Protein AF-A0A4P6FRH7-F1 (afdb_monomer_lite)

Secondary structure (DSSP, 8-state):
-HHHHHHHHHHHHHHHHHHHGGG------GGGG--SSPEEE--TT-TTSEEEEEEEEE-GGGEEEEEEEEEETTEEEEEEEEEETTT--EEEEEEESSTTGGGS--TTPPEE---TTSHHHHHHHHHHS--SS------

Structure (mmCIF, N/CA/C/O backbone):
data_AF-A0A4P6FRH7-F1
#
_entry.id   AF-A0A4P6FRH7-F1
#
loop_
_atom_site.group_PDB
_atom_site.id
_atom_site.type_symbol
_atom_site.label_atom_id
_atom_site.label_alt_id
_atom_site.label_comp_id
_atom_site.label_asym_id
_atom_site.label_entity_id
_atom_site.label_seq_id
_atom_site.pdbx_PDB_ins_code
_atom_site.Cartn_x
_atom_site.Cartn_y
_atom_site.Cartn_z
_atom_site.occupancy
_atom_site.B_iso_or_equiv
_atom_site.auth_seq_id
_atom_site.auth_comp_id
_atom_site.auth_asym_id
_atom_site.auth_atom_id
_atom_site.pdbx_PDB_model_num
ATOM 1 N N . MET A 1 1 ? -5.662 6.870 64.804 1.00 53.16 1 MET A N 1
ATOM 2 C CA . MET A 1 1 ? -4.612 6.821 63.754 1.00 53.16 1 MET A CA 1
ATOM 3 C C . MET A 1 1 ? -4.770 5.676 62.744 1.00 53.16 1 MET A C 1
ATOM 5 O O . MET A 1 1 ? -4.604 5.935 61.562 1.00 53.16 1 MET A O 1
ATOM 9 N N . ARG A 1 2 ? -5.166 4.453 63.135 1.00 54.16 2 ARG A N 1
ATOM 10 C CA . ARG A 1 2 ? -5.249 3.285 62.220 1.00 54.16 2 ARG A CA 1
ATOM 11 C C . ARG A 1 2 ? -6.217 3.411 61.023 1.00 54.16 2 ARG A C 1
ATOM 13 O O . ARG A 1 2 ? -5.933 2.876 59.962 1.00 54.16 2 ARG A O 1
ATOM 20 N N . ARG A 1 3 ? -7.320 4.163 61.147 1.00 51.41 3 ARG A N 1
ATOM 21 C CA . ARG A 1 3 ? -8.325 4.316 60.067 1.00 51.41 3 ARG A CA 1
ATOM 22 C C . ARG A 1 3 ? -7.881 5.211 58.899 1.00 51.41 3 ARG A C 1
ATOM 24 O O . ARG A 1 3 ? -8.374 5.038 57.794 1.00 51.41 3 ARG A O 1
ATOM 31 N N . ARG A 1 4 ? -6.942 6.141 59.122 1.00 52.84 4 ARG A N 1
ATOM 32 C CA . ARG A 1 4 ? -6.441 7.047 58.066 1.00 52.84 4 ARG A CA 1
ATOM 33 C C . ARG A 1 4 ? -5.420 6.366 57.150 1.00 52.84 4 ARG A C 1
ATOM 35 O O . ARG A 1 4 ? -5.374 6.667 55.967 1.00 52.84 4 ARG A O 1
ATOM 42 N N . VAL A 1 5 ? -4.663 5.406 57.681 1.00 55.34 5 VAL A N 1
ATOM 43 C CA . VAL A 1 5 ? -3.657 4.642 56.924 1.00 55.34 5 VAL A CA 1
ATOM 44 C C . VAL A 1 5 ? -4.321 3.670 55.940 1.00 55.34 5 VAL A C 1
ATOM 46 O O . VAL A 1 5 ? -3.883 3.559 54.800 1.00 55.34 5 VAL A O 1
ATOM 49 N N . ALA A 1 6 ? -5.432 3.039 56.336 1.00 56.22 6 ALA A N 1
ATOM 50 C CA . ALA A 1 6 ? -6.179 2.124 55.470 1.00 56.22 6 ALA A CA 1
ATOM 51 C C . ALA A 1 6 ? -6.796 2.824 54.242 1.00 56.22 6 ALA A C 1
ATOM 53 O O . ALA A 1 6 ? -6.732 2.292 53.142 1.00 56.22 6 ALA A O 1
ATOM 54 N N . ALA A 1 7 ? -7.332 4.040 54.402 1.00 57.44 7 ALA A N 1
ATOM 55 C CA . ALA A 1 7 ? -7.930 4.790 53.293 1.00 57.44 7 ALA A CA 1
ATOM 56 C C . ALA A 1 7 ? -6.895 5.228 52.237 1.00 57.44 7 ALA A C 1
ATOM 58 O O . ALA A 1 7 ? -7.186 5.216 51.044 1.00 57.44 7 ALA A O 1
ATOM 59 N N . ILE A 1 8 ? -5.676 5.568 52.670 1.00 58.00 8 ILE A N 1
ATOM 60 C CA . ILE A 1 8 ? -4.573 5.960 51.778 1.00 58.00 8 ILE A CA 1
ATOM 61 C C . ILE A 1 8 ? -4.050 4.744 50.995 1.00 58.00 8 ILE A C 1
ATOM 63 O O . ILE A 1 8 ? -3.809 4.847 49.794 1.00 58.00 8 ILE A O 1
ATOM 67 N N . LEU A 1 9 ? -3.945 3.579 51.645 1.00 55.41 9 LEU A N 1
ATOM 68 C CA . LEU A 1 9 ? -3.569 2.320 50.991 1.00 55.41 9 LEU A CA 1
ATOM 69 C C . LEU A 1 9 ? -4.592 1.885 49.932 1.00 55.41 9 LEU A C 1
ATOM 71 O O . LEU A 1 9 ? -4.200 1.509 48.829 1.00 55.41 9 LEU A O 1
ATOM 75 N N . SER A 1 10 ? -5.892 2.003 50.219 1.00 59.16 10 SER A N 1
ATOM 76 C CA . SER A 1 10 ? -6.944 1.674 49.248 1.00 59.16 10 SER A CA 1
ATOM 77 C C . SER A 1 10 ? -6.946 2.615 48.040 1.00 59.16 10 SER A C 1
ATOM 79 O O . SER A 1 10 ? -7.132 2.163 46.913 1.00 59.16 10 SER A O 1
ATOM 81 N N . LEU A 1 11 ? -6.690 3.913 48.245 1.00 55.56 11 LEU A N 1
ATOM 82 C CA . LEU A 1 11 ? -6.621 4.890 47.154 1.00 55.56 11 LEU A CA 1
ATOM 83 C C . LEU A 1 11 ? -5.416 4.628 46.231 1.00 55.56 11 LEU A C 1
ATOM 85 O O . LEU A 1 11 ? -5.554 4.680 45.012 1.00 55.56 11 LEU A O 1
ATOM 89 N N . LEU A 1 12 ? -4.256 4.274 46.797 1.00 55.19 12 LEU A N 1
ATOM 90 C CA . LEU A 1 12 ? -3.058 3.909 46.030 1.00 55.19 12 LEU A CA 1
ATOM 91 C C . LEU A 1 12 ? -3.259 2.630 45.204 1.00 55.19 12 LEU A C 1
ATOM 93 O O . LEU A 1 12 ? -2.824 2.570 44.054 1.00 55.19 12 LEU A O 1
ATOM 97 N N . MET A 1 13 ? -3.969 1.635 45.743 1.00 54.66 13 MET A N 1
ATOM 98 C CA . MET A 1 13 ? -4.261 0.394 45.020 1.00 54.66 13 MET A CA 1
ATOM 99 C C . MET A 1 13 ? -5.218 0.621 43.839 1.00 54.66 13 MET A C 1
ATOM 101 O O . MET A 1 13 ? -5.018 0.056 42.766 1.00 54.66 13 MET A O 1
ATOM 105 N N . VAL A 1 14 ? -6.211 1.506 43.996 1.00 56.31 14 VAL A N 1
ATOM 106 C CA . VAL A 1 14 ? -7.122 1.898 42.907 1.00 56.31 14 VAL A CA 1
ATOM 107 C C . VAL A 1 14 ? -6.390 2.710 41.834 1.00 56.31 14 VAL A C 1
ATOM 109 O O . VAL A 1 14 ? -6.601 2.470 40.650 1.00 56.31 14 VAL A O 1
ATOM 112 N N . VAL A 1 15 ? -5.470 3.608 42.202 1.00 55.50 15 VAL A N 1
ATOM 113 C CA . VAL A 1 15 ? -4.675 4.376 41.223 1.00 55.50 15 VAL A CA 1
ATOM 114 C C . VAL A 1 15 ? -3.715 3.478 40.434 1.00 55.50 15 VAL A C 1
ATOM 116 O O . VAL A 1 15 ? -3.558 3.682 39.229 1.00 55.50 15 VAL A O 1
ATOM 119 N N . MET A 1 16 ? -3.138 2.440 41.052 1.00 54.28 16 MET A N 1
ATOM 120 C CA . MET A 1 16 ? -2.329 1.445 40.333 1.00 54.28 16 MET A CA 1
ATOM 121 C C . MET A 1 16 ? -3.174 0.526 39.440 1.00 54.28 16 MET A C 1
ATOM 123 O O . MET A 1 16 ? -2.752 0.206 38.331 1.00 54.28 16 MET A O 1
ATOM 127 N N . LEU A 1 17 ? -4.389 0.163 39.862 1.00 52.25 17 LEU A N 1
ATOM 128 C CA . LEU A 1 17 ? -5.322 -0.603 39.030 1.00 52.25 17 LEU A CA 1
ATOM 129 C C . LEU A 1 17 ? -5.849 0.217 37.842 1.00 52.25 17 LEU A C 1
ATOM 131 O O . LEU A 1 17 ? -5.955 -0.314 36.747 1.00 52.25 17 LEU A O 1
ATOM 135 N N . VAL A 1 18 ? -6.112 1.515 37.991 1.00 52.44 18 VAL A N 1
ATOM 136 C CA . VAL A 1 18 ? -6.575 2.348 36.864 1.00 52.44 18 VAL A CA 1
ATOM 137 C C . VAL A 1 18 ? -5.412 2.762 35.945 1.00 52.44 18 VAL A C 1
ATOM 139 O O . VAL A 1 18 ? -5.595 2.846 34.733 1.00 52.44 18 VAL A O 1
ATOM 142 N N . SER A 1 19 ? -4.193 2.927 36.474 1.00 49.06 19 SER A N 1
ATOM 143 C CA . SER A 1 19 ? -3.002 3.253 35.664 1.00 49.06 19 SE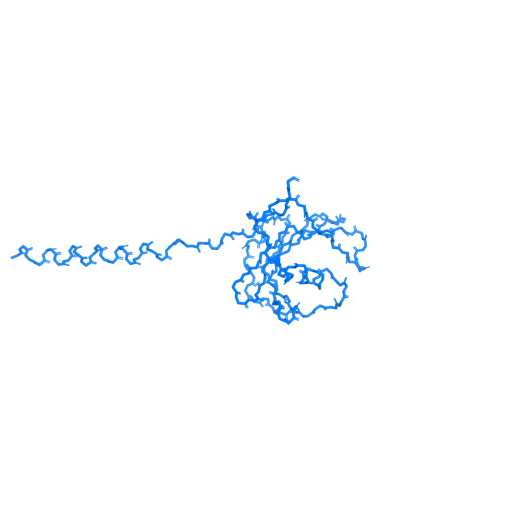R A CA 1
ATOM 144 C C . SER A 1 19 ? -2.396 2.047 34.935 1.00 49.06 19 SER A C 1
ATOM 146 O O . SER A 1 19 ? -1.786 2.216 33.881 1.00 49.06 19 SER A O 1
ATOM 148 N N . GLY A 1 20 ? -2.570 0.827 35.457 1.00 46.38 20 GLY A N 1
ATOM 149 C CA . GLY A 1 20 ? -2.036 -0.397 34.849 1.00 46.38 20 GLY A CA 1
ATOM 150 C C . GLY A 1 20 ? -2.827 -0.907 33.638 1.00 46.38 20 GLY A C 1
ATOM 151 O O . GLY A 1 20 ? -2.258 -1.545 32.757 1.00 46.38 20 GLY A O 1
ATOM 152 N N . TYR A 1 21 ? -4.124 -0.597 33.545 1.00 48.41 21 TYR A N 1
ATOM 153 C CA . TYR A 1 21 ? -4.978 -1.098 32.457 1.00 48.41 21 TYR A CA 1
ATOM 154 C C . TYR A 1 21 ? -4.925 -0.263 31.171 1.00 48.41 21 TYR A C 1
ATOM 156 O O . TYR A 1 21 ? -5.407 -0.712 30.133 1.00 48.41 21 TYR A O 1
ATOM 164 N N . PHE A 1 22 ? -4.310 0.924 31.193 1.00 45.41 22 PHE A N 1
ATOM 165 C CA . PHE A 1 22 ? -4.209 1.778 30.003 1.00 45.41 22 PHE A CA 1
ATOM 166 C C . PHE A 1 22 ? -3.04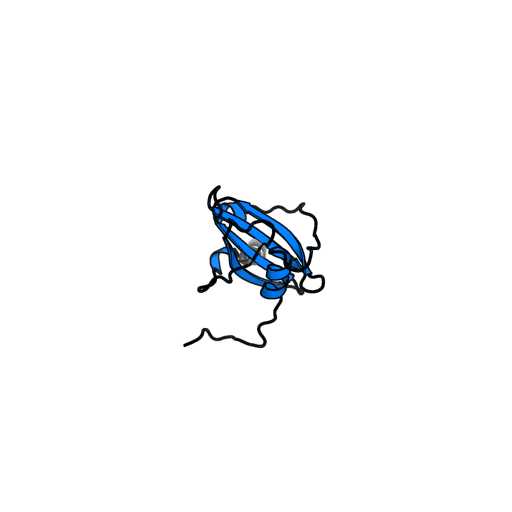0 1.403 29.067 1.00 45.41 22 PHE A C 1
ATOM 168 O O . PHE A 1 22 ? -2.868 2.017 28.017 1.00 45.41 22 PHE A O 1
ATOM 175 N N . TRP A 1 23 ? -2.240 0.387 29.418 1.00 50.53 23 TRP A N 1
ATOM 176 C CA . TRP A 1 23 ? -0.947 0.108 28.775 1.00 50.53 23 TRP A CA 1
ATOM 177 C C . TRP A 1 23 ? -0.870 -1.109 27.846 1.00 50.53 23 TRP A C 1
ATOM 179 O O . TRP A 1 23 ? 0.222 -1.441 27.391 1.00 50.53 23 TRP A O 1
ATOM 189 N N . LEU A 1 24 ? -1.968 -1.788 27.512 1.00 46.44 24 LEU A N 1
ATOM 190 C CA . LEU A 1 24 ? -1.862 -3.051 26.766 1.00 46.44 24 LEU A CA 1
ATOM 191 C C . LEU A 1 24 ? -2.903 -3.211 25.667 1.00 46.44 24 LEU A C 1
ATOM 193 O O . LEU A 1 24 ? -3.679 -4.147 25.710 1.00 46.44 24 LEU A O 1
ATOM 197 N N . HIS A 1 25 ? -2.858 -2.361 24.642 1.00 45.28 25 HIS A N 1
ATOM 198 C CA . HIS A 1 25 ? -3.074 -2.829 23.267 1.00 45.28 25 HIS A CA 1
ATOM 199 C C . HIS A 1 25 ? -2.212 -1.995 22.309 1.00 45.28 25 HIS A C 1
ATOM 201 O O . HIS A 1 25 ? -2.740 -1.135 21.599 1.00 45.28 25 HIS A O 1
ATOM 207 N N . PRO A 1 26 ? -0.882 -2.208 22.253 1.00 50.81 26 PRO A N 1
ATOM 208 C CA . PRO A 1 26 ? -0.153 -1.824 21.057 1.00 50.81 26 PRO A CA 1
ATOM 209 C C . PRO A 1 26 ? -0.830 -2.550 19.893 1.00 50.81 26 PRO A C 1
ATOM 211 O O . PRO A 1 26 ? -0.821 -3.780 19.831 1.00 50.81 26 PRO A O 1
ATOM 214 N N . SER A 1 27 ? -1.496 -1.797 19.016 1.00 58.16 27 SER A N 1
ATOM 215 C CA . SER A 1 27 ? -2.029 -2.325 17.762 1.00 58.16 27 SER A CA 1
ATOM 216 C C . SER A 1 27 ? -0.895 -3.104 17.107 1.00 58.16 27 SER A C 1
ATOM 218 O O . SER A 1 27 ? 0.098 -2.490 16.721 1.00 58.16 27 SER A O 1
ATOM 220 N N . SER A 1 28 ? -0.988 -4.437 17.047 1.00 60.59 28 SER A N 1
ATOM 221 C CA . SER A 1 28 ? 0.126 -5.255 16.559 1.00 60.59 28 SER A CA 1
ATOM 222 C C . SER A 1 28 ? 0.580 -4.719 15.201 1.00 60.59 28 SER A C 1
ATOM 224 O O . SER A 1 28 ? -0.282 -4.335 14.398 1.00 60.59 28 SER A O 1
ATOM 226 N N . PRO A 1 29 ? 1.888 -4.620 14.932 1.00 67.75 29 PRO A N 1
ATOM 227 C CA . PRO A 1 29 ? 2.351 -4.059 13.676 1.00 67.75 29 PRO A CA 1
ATOM 228 C C . PRO A 1 29 ? 1.853 -4.938 12.522 1.00 67.75 29 PRO A C 1
ATOM 230 O O . PRO A 1 29 ? 1.783 -6.162 12.641 1.00 67.75 29 PRO A O 1
ATOM 233 N N . ILE A 1 30 ? 1.487 -4.332 11.390 1.00 73.88 30 ILE A N 1
ATOM 234 C CA . ILE A 1 30 ? 0.998 -5.082 10.218 1.00 73.88 30 ILE A CA 1
ATOM 235 C C . ILE A 1 30 ? 2.029 -6.098 9.698 1.00 73.88 30 ILE A C 1
ATOM 237 O O . ILE A 1 30 ? 1.672 -7.081 9.054 1.00 73.88 30 ILE A O 1
ATOM 241 N N . THR A 1 31 ? 3.307 -5.896 10.021 1.00 63.25 31 THR A N 1
ATOM 242 C CA . THR A 1 31 ? 4.409 -6.816 9.721 1.00 63.25 31 THR A CA 1
ATOM 243 C C . THR A 1 31 ? 4.250 -8.176 10.402 1.00 63.25 31 THR A C 1
ATOM 245 O O . THR A 1 31 ? 4.749 -9.168 9.885 1.00 63.25 31 THR A O 1
ATOM 248 N N . SER A 1 32 ? 3.492 -8.267 11.499 1.00 64.56 32 SER A N 1
ATOM 249 C CA . SER A 1 32 ? 3.114 -9.546 12.113 1.00 64.56 32 SER A CA 1
ATOM 250 C C . SER A 1 32 ? 2.059 -10.321 11.308 1.00 64.56 32 SER A C 1
ATOM 252 O O . SER A 1 32 ? 1.788 -11.474 11.622 1.00 64.56 32 SER A O 1
ATOM 254 N N . ALA A 1 33 ? 1.463 -9.715 10.276 1.00 68.38 33 ALA A N 1
ATOM 255 C CA . ALA A 1 33 ? 0.386 -10.280 9.462 1.00 68.38 33 ALA A CA 1
ATOM 256 C C . ALA A 1 33 ? 0.798 -10.513 7.993 1.00 68.38 33 ALA A C 1
ATOM 258 O O . ALA A 1 33 ? -0.029 -10.374 7.089 1.00 68.38 33 ALA A O 1
ATOM 259 N N . LEU A 1 34 ? 2.070 -10.848 7.738 1.00 78.81 34 LEU A N 1
ATOM 260 C CA . LEU A 1 34 ? 2.532 -11.199 6.391 1.00 78.81 34 LEU A CA 1
ATOM 261 C C . LEU A 1 34 ? 1.697 -12.349 5.811 1.00 78.81 34 LEU A C 1
ATOM 263 O O . LEU A 1 34 ? 1.496 -13.391 6.436 1.00 78.81 34 LEU A O 1
ATOM 267 N N . ALA A 1 35 ? 1.198 -12.145 4.596 1.00 74.19 35 ALA A N 1
ATOM 268 C CA . ALA A 1 35 ? 0.389 -13.107 3.881 1.00 74.19 35 ALA A CA 1
ATOM 269 C C . ALA A 1 35 ? 1.260 -14.294 3.433 1.00 74.19 35 ALA A C 1
ATOM 271 O O . ALA A 1 35 ? 2.307 -14.083 2.817 1.00 74.19 35 ALA A O 1
ATOM 272 N N . PRO A 1 36 ? 0.807 -15.546 3.637 1.00 71.25 36 PRO A N 1
ATOM 273 C CA . PRO A 1 36 ? 1.540 -16.732 3.190 1.00 71.25 36 PRO A CA 1
ATOM 274 C C . PRO A 1 36 ? 1.661 -16.808 1.661 1.00 71.25 36 PRO A C 1
ATOM 276 O O . PRO A 1 36 ? 2.542 -17.482 1.137 1.00 71.25 36 PRO A O 1
ATOM 279 N N . ARG A 1 37 ? 0.777 -16.112 0.934 1.00 83.44 37 ARG A N 1
ATOM 280 C CA . ARG A 1 37 ? 0.852 -15.930 -0.518 1.00 83.44 37 ARG A CA 1
ATOM 281 C C . ARG A 1 37 ? 0.615 -14.457 -0.853 1.00 83.44 37 ARG A C 1
ATOM 283 O O . ARG A 1 37 ? -0.539 -14.023 -0.840 1.00 83.44 37 ARG A O 1
ATOM 290 N N . PRO A 1 38 ? 1.678 -13.685 -1.122 1.00 90.62 38 PRO A N 1
ATOM 291 C CA . PRO A 1 38 ? 1.539 -12.312 -1.579 1.00 90.62 38 PRO A CA 1
ATOM 292 C C . PRO A 1 38 ? 0.781 -12.226 -2.906 1.00 90.62 38 PRO A C 1
ATOM 294 O O . PRO A 1 38 ? 0.954 -13.076 -3.781 1.00 90.62 38 PRO A O 1
ATOM 297 N N . VAL A 1 39 ? -0.023 -11.178 -3.077 1.00 94.25 39 VAL A N 1
ATOM 298 C CA . VAL A 1 39 ? -0.745 -10.927 -4.334 1.00 94.25 39 VAL A CA 1
ATOM 299 C C . VAL A 1 39 ? 0.112 -10.043 -5.227 1.00 94.25 39 VAL A C 1
ATOM 301 O O . VAL A 1 39 ? 0.515 -8.960 -4.809 1.00 94.25 39 VAL A O 1
ATOM 304 N N . VAL A 1 40 ? 0.401 -10.490 -6.448 1.00 95.75 40 VAL A N 1
ATOM 305 C CA . VAL A 1 40 ? 1.155 -9.690 -7.423 1.00 95.75 40 VAL A CA 1
ATOM 306 C C . VAL A 1 40 ? 0.277 -8.547 -7.929 1.00 95.75 40 VAL A C 1
ATOM 308 O O . VAL A 1 40 ? -0.859 -8.767 -8.343 1.00 95.75 40 VAL A O 1
ATOM 311 N N . LEU A 1 41 ? 0.820 -7.334 -7.893 1.00 95.19 41 LEU A N 1
ATOM 312 C CA . LEU A 1 41 ? 0.204 -6.121 -8.420 1.00 95.19 41 LEU A CA 1
ATOM 313 C C . LEU A 1 41 ? 0.932 -5.726 -9.703 1.00 95.19 41 LEU A C 1
ATOM 315 O O . LEU A 1 41 ? 2.149 -5.897 -9.808 1.00 95.19 41 LEU A O 1
ATOM 319 N N . ARG A 1 42 ? 0.205 -5.172 -10.673 1.00 92.06 42 ARG A N 1
ATOM 320 C CA . ARG A 1 42 ? 0.790 -4.746 -11.951 1.00 92.06 42 ARG A CA 1
ATOM 321 C C . ARG A 1 42 ? 0.860 -3.228 -12.030 1.00 92.06 42 ARG A C 1
ATOM 323 O O . ARG A 1 42 ? -0.178 -2.588 -11.940 1.00 92.06 42 ARG A O 1
ATOM 330 N N . ASP A 1 43 ? 2.042 -2.659 -12.254 1.00 91.19 43 ASP A N 1
ATOM 331 C CA . ASP A 1 43 ? 2.175 -1.239 -12.600 1.00 91.19 43 ASP A CA 1
ATOM 332 C C . ASP A 1 43 ? 2.537 -1.091 -14.085 1.00 91.19 43 ASP A C 1
ATOM 334 O O . ASP A 1 43 ? 3.616 -1.532 -14.486 1.00 91.19 43 ASP A O 1
ATOM 338 N N . PRO A 1 44 ? 1.675 -0.501 -14.932 1.00 89.31 44 PRO A N 1
ATOM 339 C CA . PRO A 1 44 ? 2.025 -0.257 -16.329 1.00 89.31 44 PRO A CA 1
ATOM 340 C C . PRO A 1 44 ? 3.161 0.764 -16.498 1.00 89.31 44 PRO A C 1
ATOM 342 O O . PRO A 1 44 ? 3.856 0.719 -17.509 1.00 89.31 44 PRO A O 1
ATOM 345 N N . ASN A 1 45 ? 3.375 1.656 -15.525 1.00 90.19 45 ASN A N 1
ATOM 346 C CA . ASN A 1 45 ? 4.391 2.708 -15.602 1.00 90.19 45 ASN A CA 1
ATOM 347 C C . ASN A 1 45 ? 5.765 2.256 -15.087 1.00 90.19 45 ASN A C 1
ATOM 349 O O . ASN A 1 45 ? 6.757 2.951 -15.291 1.00 90.19 45 ASN A O 1
ATOM 353 N N . ASP A 1 46 ? 5.838 1.095 -14.433 1.00 90.62 46 ASP A N 1
ATOM 354 C CA . ASP A 1 46 ? 7.081 0.517 -13.913 1.00 90.62 46 ASP A CA 1
ATOM 355 C C . ASP A 1 46 ? 7.174 -0.984 -14.253 1.00 90.62 46 ASP A C 1
ATOM 357 O O . ASP A 1 46 ? 7.155 -1.842 -13.366 1.00 90.62 46 ASP A O 1
ATOM 361 N N . PRO A 1 47 ? 7.276 -1.334 -15.551 1.00 90.56 47 PRO A N 1
ATOM 362 C CA . PRO A 1 47 ? 7.244 -2.724 -16.011 1.00 90.56 47 PRO A CA 1
ATOM 363 C C . PRO A 1 47 ? 8.483 -3.535 -15.611 1.00 90.56 47 PRO A C 1
ATOM 365 O O . PRO A 1 47 ? 8.487 -4.757 -15.741 1.00 90.56 47 PRO A O 1
ATOM 368 N N . ARG A 1 48 ? 9.552 -2.870 -15.158 1.00 93.56 48 ARG A N 1
ATOM 369 C CA . ARG A 1 48 ? 10.798 -3.515 -14.720 1.00 93.56 48 ARG A CA 1
ATOM 370 C C . ARG A 1 48 ? 10.778 -3.901 -13.244 1.00 93.56 48 ARG A C 1
ATOM 372 O O . ARG A 1 48 ? 11.732 -4.520 -12.779 1.00 93.56 48 ARG A O 1
ATOM 379 N N . SER A 1 49 ? 9.722 -3.543 -12.520 1.00 95.75 49 SER A N 1
ATOM 380 C CA . SER A 1 49 ? 9.595 -3.836 -11.099 1.00 95.75 49 SER A CA 1
ATOM 381 C C . SER A 1 49 ? 8.428 -4.772 -10.832 1.00 95.75 49 SER A C 1
ATOM 383 O O . SER A 1 49 ? 7.382 -4.716 -11.475 1.00 95.75 49 SER A O 1
ATOM 385 N N . THR A 1 50 ? 8.601 -5.641 -9.844 1.00 96.56 50 THR A N 1
ATOM 386 C CA . THR A 1 50 ? 7.535 -6.511 -9.354 1.00 96.56 50 THR A CA 1
ATOM 387 C C . THR A 1 50 ? 6.968 -5.941 -8.068 1.00 96.56 50 THR A C 1
ATOM 389 O O . THR A 1 50 ? 7.695 -5.754 -7.094 1.00 96.56 50 THR A O 1
ATOM 392 N N . TYR A 1 51 ? 5.658 -5.723 -8.045 1.00 97.62 51 TYR A N 1
ATOM 393 C CA . TYR A 1 51 ? 4.944 -5.266 -6.861 1.00 97.62 51 TYR A CA 1
ATOM 394 C C . TYR A 1 51 ? 4.146 -6.413 -6.255 1.00 97.62 51 TYR A C 1
ATOM 396 O O . TYR A 1 51 ? 3.523 -7.200 -6.969 1.00 97.62 51 TYR A O 1
ATOM 404 N N . ARG A 1 52 ? 4.153 -6.520 -4.926 1.00 97.25 52 ARG A N 1
ATOM 405 C CA . ARG A 1 52 ? 3.383 -7.526 -4.195 1.00 97.25 52 ARG A CA 1
ATOM 406 C C . ARG A 1 52 ? 2.691 -6.906 -2.996 1.00 97.25 52 ARG A C 1
ATOM 408 O O . ARG A 1 52 ? 3.344 -6.289 -2.161 1.00 97.25 52 ARG A O 1
ATOM 415 N N . LEU A 1 53 ? 1.389 -7.124 -2.869 1.00 96.44 53 LEU A N 1
ATOM 416 C CA . LEU A 1 53 ? 0.673 -6.910 -1.618 1.00 96.44 53 LEU A CA 1
ATOM 417 C C . LEU A 1 53 ? 1.039 -8.055 -0.668 1.00 96.44 53 LEU A C 1
ATOM 419 O O . LEU A 1 53 ? 0.610 -9.193 -0.867 1.00 96.44 53 LEU A O 1
ATOM 423 N N . ILE A 1 54 ? 1.875 -7.756 0.327 1.00 95.88 54 ILE A N 1
ATOM 424 C CA . ILE A 1 54 ? 2.459 -8.759 1.228 1.00 95.88 54 ILE A CA 1
ATOM 425 C C . ILE A 1 54 ? 1.746 -8.838 2.575 1.00 95.88 54 ILE A C 1
ATOM 427 O O . ILE A 1 54 ? 1.879 -9.847 3.249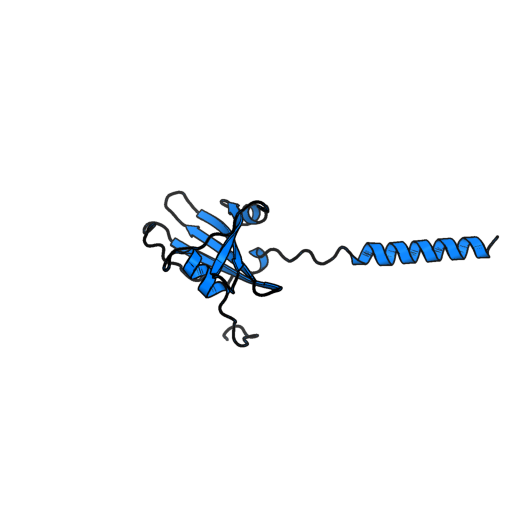 1.00 95.88 54 ILE A O 1
ATOM 431 N N . ALA A 1 55 ? 0.983 -7.820 2.972 1.00 93.31 55 ALA A N 1
ATOM 432 C CA . ALA A 1 55 ? 0.095 -7.883 4.131 1.00 93.31 55 ALA A CA 1
ATOM 433 C C . ALA A 1 55 ? -1.044 -6.876 3.976 1.00 93.31 55 ALA A C 1
ATOM 435 O O . ALA A 1 55 ? -0.857 -5.796 3.416 1.00 93.31 55 ALA A O 1
ATOM 436 N N . TRP A 1 56 ? -2.219 -7.209 4.499 1.00 93.19 56 TRP A N 1
ATOM 437 C CA . TRP A 1 56 ? -3.293 -6.246 4.697 1.00 93.19 56 TRP A CA 1
ATOM 438 C C . TRP A 1 56 ? -4.184 -6.683 5.850 1.00 93.19 56 TRP A C 1
ATOM 440 O O . TRP A 1 56 ? -4.339 -7.872 6.128 1.00 93.19 56 TRP A O 1
ATOM 450 N N . ARG A 1 57 ? -4.795 -5.709 6.515 1.00 90.38 57 ARG A N 1
ATOM 451 C CA . ARG A 1 57 ? -5.804 -5.946 7.543 1.00 90.38 57 ARG A CA 1
ATOM 452 C C . ARG A 1 57 ? -6.885 -4.889 7.455 1.00 90.38 57 ARG A C 1
ATOM 454 O O . ARG A 1 57 ? -6.597 -3.723 7.194 1.00 90.38 57 ARG A O 1
ATOM 461 N N . GLN A 1 58 ? -8.122 -5.287 7.717 1.00 89.38 58 GLN A N 1
ATOM 462 C CA . GLN A 1 58 ? -9.170 -4.312 7.981 1.00 89.38 58 GLN A CA 1
ATOM 463 C C . GLN A 1 58 ? -8.925 -3.699 9.357 1.00 89.38 58 GLN A C 1
ATOM 465 O O . GLN A 1 58 ? -8.615 -4.402 10.319 1.00 89.38 58 GLN A O 1
ATOM 470 N N . THR A 1 59 ? -9.040 -2.383 9.437 1.00 84.69 59 THR A N 1
ATOM 471 C CA . THR A 1 59 ? -9.000 -1.641 10.693 1.00 84.69 59 THR A CA 1
ATOM 472 C C . THR A 1 59 ? -10.414 -1.187 11.052 1.00 84.69 59 THR A C 1
ATOM 474 O O . THR A 1 59 ? -11.388 -1.472 10.350 1.00 84.69 59 THR A O 1
ATOM 477 N N . SER A 1 60 ? -10.562 -0.474 12.167 1.00 78.06 60 SER A N 1
ATOM 478 C CA . SER A 1 60 ? -11.863 0.055 12.572 1.00 78.06 60 SER A CA 1
ATOM 479 C C . SER A 1 60 ? -12.440 1.019 11.520 1.00 78.06 60 SER A C 1
ATOM 481 O O . SER A 1 60 ? -11.708 1.655 10.761 1.00 78.06 60 SER A O 1
ATOM 483 N N . ARG A 1 61 ? -13.776 1.130 11.487 1.00 81.62 61 ARG A N 1
ATOM 484 C CA . ARG A 1 61 ? -14.526 2.179 10.764 1.00 81.62 61 ARG A CA 1
ATOM 485 C C . ARG A 1 61 ? -14.345 2.224 9.237 1.00 81.62 61 ARG A C 1
ATOM 487 O O . ARG A 1 61 ? -14.406 3.296 8.650 1.00 81.62 61 ARG A O 1
ATOM 494 N N . GLY A 1 62 ? -14.177 1.074 8.582 1.00 88.81 62 GLY A N 1
ATOM 495 C CA . GLY A 1 62 ? -14.153 1.014 7.113 1.00 88.81 62 GLY A CA 1
ATOM 496 C C . GLY A 1 62 ? -12.825 1.445 6.494 1.00 88.81 62 GLY A C 1
ATOM 497 O O . GLY A 1 62 ? -12.781 1.796 5.320 1.00 88.81 62 GLY A O 1
ATOM 498 N N . PHE A 1 63 ? -11.748 1.396 7.272 1.00 93.25 63 PHE A N 1
ATOM 499 C CA . PHE A 1 63 ? -10.395 1.549 6.764 1.00 93.25 63 PHE A CA 1
ATOM 500 C C . PHE A 1 63 ? -9.706 0.186 6.666 1.00 93.25 63 PHE A C 1
ATOM 502 O O . PHE A 1 63 ? -10.077 -0.772 7.349 1.00 93.25 63 PHE A O 1
ATOM 509 N N . ALA A 1 64 ? -8.677 0.111 5.836 1.00 93.88 64 ALA A N 1
ATOM 510 C CA . ALA A 1 64 ? -7.721 -0.981 5.833 1.00 93.88 64 ALA A CA 1
ATOM 511 C C . ALA A 1 64 ? -6.301 -0.429 5.956 1.00 93.88 64 ALA A C 1
ATOM 513 O O . ALA A 1 64 ? -6.024 0.720 5.617 1.00 93.88 64 ALA A O 1
ATOM 514 N N . GLU A 1 65 ? -5.391 -1.256 6.436 1.00 94.38 65 GLU A N 1
ATOM 515 C CA . GLU A 1 65 ? -3.959 -1.009 6.375 1.00 94.38 65 GLU A CA 1
ATOM 516 C C . GLU A 1 65 ? -3.353 -2.046 5.435 1.00 94.38 65 GLU A C 1
ATOM 518 O O . GLU A 1 65 ? -3.712 -3.221 5.502 1.00 94.38 65 GLU A O 1
ATOM 523 N N . ALA A 1 66 ? -2.466 -1.613 4.546 1.00 95.50 66 ALA A N 1
ATOM 524 C CA . ALA A 1 66 ? -1.849 -2.451 3.531 1.00 95.50 66 ALA A CA 1
ATOM 525 C C . ALA A 1 66 ? -0.341 -2.215 3.484 1.00 95.50 66 ALA A C 1
ATOM 527 O O . ALA A 1 66 ? 0.129 -1.087 3.646 1.00 95.50 66 ALA A O 1
ATOM 528 N N . LEU A 1 67 ? 0.404 -3.285 3.227 1.00 96.75 67 LEU A N 1
ATOM 529 C CA . LEU A 1 67 ? 1.848 -3.286 3.068 1.00 96.75 67 LEU A CA 1
ATOM 530 C C . LEU A 1 67 ? 2.201 -3.885 1.708 1.00 96.75 67 LEU A C 1
ATOM 532 O O . LEU A 1 67 ? 1.899 -5.047 1.424 1.00 96.75 67 LEU A O 1
ATOM 536 N N . VAL A 1 68 ? 2.855 -3.082 0.878 1.00 97.38 68 VAL A N 1
ATOM 537 C CA . VAL A 1 68 ? 3.290 -3.459 -0.466 1.00 97.38 68 VAL A CA 1
ATOM 538 C C . VAL A 1 68 ? 4.808 -3.533 -0.501 1.00 97.38 68 VAL A C 1
ATOM 540 O O . VAL A 1 68 ? 5.486 -2.621 -0.033 1.00 97.38 68 VAL A O 1
ATOM 543 N N . GLN A 1 69 ? 5.325 -4.610 -1.078 1.00 97.69 69 GLN A N 1
ATOM 544 C CA . GLN A 1 69 ? 6.724 -4.773 -1.450 1.00 97.69 69 GLN A CA 1
ATOM 545 C C . GLN A 1 69 ? 6.899 -4.427 -2.926 1.00 97.69 69 GLN A C 1
ATOM 547 O O . GLN A 1 69 ? 6.085 -4.830 -3.758 1.00 97.69 69 GLN A O 1
ATOM 552 N N . ARG A 1 70 ? 7.990 -3.744 -3.248 1.00 97.50 70 ARG A N 1
ATOM 553 C CA . ARG A 1 70 ? 8.493 -3.547 -4.603 1.00 97.50 70 ARG A CA 1
ATOM 554 C C . ARG A 1 70 ? 9.869 -4.192 -4.702 1.00 97.50 70 ARG A C 1
ATOM 556 O O . ARG A 1 70 ? 10.731 -3.900 -3.884 1.00 97.50 70 ARG A O 1
ATOM 563 N N . ASP A 1 71 ? 10.087 -5.020 -5.714 1.00 97.12 71 ASP A N 1
ATOM 564 C CA . ASP A 1 71 ? 11.419 -5.448 -6.148 1.00 97.12 71 ASP A CA 1
ATOM 565 C C . ASP A 1 71 ? 11.692 -4.823 -7.517 1.00 97.12 71 ASP A C 1
ATOM 567 O O . ASP A 1 71 ? 11.023 -5.171 -8.490 1.00 97.12 71 ASP A O 1
ATOM 571 N N . GLY A 1 72 ? 12.640 -3.890 -7.594 1.00 94.44 72 GLY A N 1
ATOM 572 C CA . GLY A 1 72 ? 13.059 -3.256 -8.845 1.00 94.44 72 GLY A CA 1
ATOM 573 C C . GLY A 1 72 ? 14.574 -3.304 -9.030 1.00 94.44 72 GLY A C 1
ATOM 574 O O . GLY A 1 72 ? 15.301 -3.862 -8.211 1.00 94.44 72 GLY A O 1
ATOM 575 N N . THR A 1 73 ? 15.074 -2.672 -10.092 1.00 91.88 73 THR A N 1
ATOM 576 C CA . THR A 1 73 ? 16.518 -2.636 -10.401 1.00 91.88 73 THR A CA 1
ATOM 577 C C . THR A 1 73 ? 17.353 -1.938 -9.328 1.00 91.88 73 THR A C 1
ATOM 579 O O . THR A 1 73 ? 18.526 -2.248 -9.166 1.00 91.88 73 THR A O 1
ATOM 582 N N . SER A 1 74 ? 16.749 -1.004 -8.592 1.00 89.88 74 SER A N 1
ATOM 583 C CA . SER A 1 74 ? 17.370 -0.278 -7.479 1.00 89.88 74 SER A CA 1
ATOM 584 C C . SER A 1 74 ? 17.358 -1.053 -6.158 1.00 89.88 74 SER A C 1
ATOM 586 O O . SER A 1 74 ? 17.799 -0.521 -5.148 1.00 89.88 74 SER A O 1
ATOM 588 N N . GLY A 1 75 ? 16.811 -2.272 -6.141 1.00 94.75 75 GLY A N 1
ATOM 589 C CA . GLY A 1 75 ? 16.646 -3.079 -4.938 1.00 94.75 75 GLY A CA 1
ATOM 590 C C . GLY A 1 75 ? 15.192 -3.223 -4.494 1.00 94.75 75 GLY A C 1
ATOM 591 O O . GLY A 1 75 ? 14.242 -2.989 -5.254 1.00 94.75 75 GLY A O 1
ATOM 592 N N . ARG A 1 76 ? 15.036 -3.668 -3.247 1.00 97.12 76 ARG A N 1
ATOM 593 C CA . ARG A 1 76 ? 13.748 -3.940 -2.612 1.00 97.12 76 ARG A CA 1
ATOM 594 C C . ARG A 1 76 ? 13.335 -2.776 -1.728 1.00 97.12 76 ARG A C 1
ATOM 596 O O . ARG A 1 76 ? 14.138 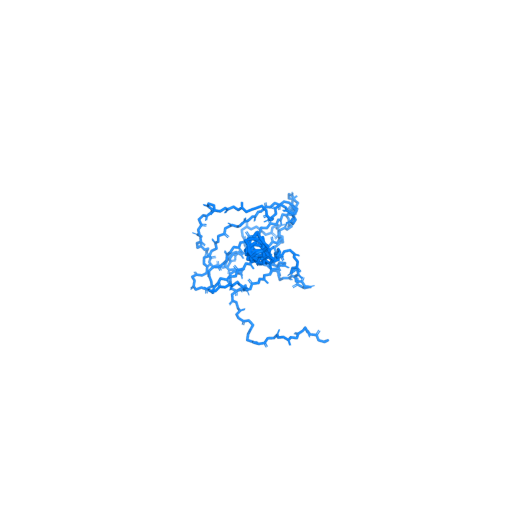-2.308 -0.937 1.00 97.12 76 ARG A O 1
ATOM 603 N N . SER A 1 77 ? 12.065 -2.397 -1.801 1.00 97.44 77 SER A N 1
ATOM 604 C CA . SER A 1 77 ? 11.467 -1.436 -0.881 1.00 97.44 77 SER A CA 1
ATOM 605 C C . SER A 1 77 ? 10.069 -1.851 -0.443 1.00 97.44 77 SER A C 1
ATOM 607 O O . SER A 1 77 ? 9.411 -2.702 -1.051 1.00 97.44 77 SER A O 1
ATOM 609 N N . PHE A 1 78 ? 9.615 -1.249 0.647 1.00 97.38 78 PHE A N 1
ATOM 610 C CA . PHE A 1 78 ? 8.346 -1.518 1.294 1.00 97.38 78 PHE A CA 1
ATOM 611 C C . PHE A 1 78 ? 7.589 -0.217 1.517 1.00 97.38 78 PHE A C 1
ATOM 613 O O . PHE A 1 78 ? 8.161 0.825 1.840 1.00 97.38 78 PHE A O 1
ATOM 620 N N . SER A 1 79 ? 6.270 -0.273 1.373 1.00 96.69 79 SER A N 1
ATOM 621 C CA . SER A 1 79 ? 5.414 0.881 1.591 1.00 96.69 79 SER A CA 1
ATOM 622 C C . SER A 1 79 ? 4.119 0.479 2.276 1.00 96.69 79 SER A C 1
ATOM 624 O O . SER A 1 79 ? 3.385 -0.392 1.806 1.00 96.69 79 SER A O 1
ATOM 626 N N . ARG A 1 80 ? 3.853 1.135 3.404 1.00 96.69 80 ARG A N 1
ATOM 627 C CA . ARG A 1 80 ? 2.699 0.923 4.269 1.00 96.69 80 ARG A CA 1
ATOM 628 C C . ARG A 1 80 ? 1.719 2.072 4.097 1.00 96.69 80 ARG A C 1
ATOM 630 O O . ARG A 1 80 ? 2.104 3.241 4.177 1.00 96.69 80 ARG A O 1
ATOM 637 N N . ARG A 1 81 ? 0.449 1.754 3.860 1.00 96.12 81 ARG A N 1
ATOM 638 C CA . ARG A 1 81 ? -0.611 2.747 3.653 1.00 96.12 81 ARG A CA 1
ATOM 639 C C . ARG A 1 81 ? -1.875 2.408 4.426 1.00 96.12 81 ARG A C 1
ATOM 641 O O . ARG A 1 81 ? -2.233 1.242 4.563 1.00 96.12 81 ARG A O 1
ATOM 648 N N . ARG A 1 82 ? -2.590 3.451 4.846 1.00 95.31 82 ARG A N 1
ATOM 649 C CA . ARG A 1 82 ? -4.012 3.376 5.192 1.00 95.31 82 ARG A CA 1
ATOM 650 C C . ARG A 1 82 ? -4.826 3.513 3.912 1.00 95.31 82 ARG A C 1
ATOM 652 O O . ARG A 1 82 ? -4.485 4.337 3.067 1.00 95.31 82 ARG A O 1
ATOM 659 N N . VAL A 1 83 ? -5.913 2.771 3.807 1.00 96.06 83 VAL A N 1
ATOM 660 C CA . VAL A 1 83 ? -6.896 2.823 2.727 1.00 96.06 83 VAL A CA 1
ATOM 661 C C . VAL A 1 83 ? -8.253 3.168 3.334 1.00 96.06 83 VAL A C 1
ATOM 663 O O . VAL A 1 83 ? -8.670 2.516 4.288 1.00 96.06 83 VAL A O 1
ATOM 666 N N . ASP A 1 84 ? -8.939 4.176 2.803 1.00 95.19 84 ASP A N 1
ATOM 667 C CA . ASP A 1 84 ? -10.363 4.409 3.062 1.00 95.19 84 ASP A CA 1
ATOM 668 C C . ASP A 1 84 ? -11.181 3.532 2.106 1.00 95.19 84 ASP A C 1
ATOM 670 O O . ASP A 1 84 ? -11.207 3.778 0.901 1.00 95.19 84 ASP A O 1
ATOM 674 N N . CYS A 1 85 ? -11.865 2.512 2.627 1.00 94.31 85 CYS A N 1
ATOM 675 C CA . CYS A 1 85 ? -12.612 1.566 1.799 1.00 94.31 85 CYS A CA 1
ATOM 676 C C . CYS A 1 85 ? -13.918 2.122 1.229 1.00 94.31 85 CYS A C 1
ATOM 678 O O . CYS A 1 85 ? -14.538 1.463 0.397 1.00 94.31 85 CYS A O 1
ATOM 680 N N . ARG A 1 86 ? -14.355 3.311 1.657 1.00 93.19 86 ARG A N 1
ATOM 681 C CA . ARG A 1 86 ? -15.507 4.001 1.067 1.00 93.19 86 ARG A CA 1
ATOM 682 C C . ARG A 1 86 ? -15.104 4.794 -0.170 1.00 93.19 86 ARG A C 1
ATOM 684 O O . ARG A 1 86 ? -15.877 4.866 -1.117 1.00 93.19 86 ARG A O 1
ATOM 691 N N . THR A 1 87 ? -13.929 5.422 -0.142 1.00 94.75 87 THR A N 1
ATOM 692 C CA . THR A 1 87 ? -13.484 6.337 -1.207 1.00 94.75 87 THR A CA 1
ATOM 693 C C . THR A 1 87 ? -12.370 5.769 -2.084 1.00 94.75 87 THR A C 1
ATOM 695 O O . THR A 1 87 ? -12.056 6.358 -3.114 1.00 94.75 87 THR A O 1
ATOM 698 N N . GLY A 1 88 ? -11.740 4.661 -1.682 1.00 94.56 88 GLY A N 1
ATOM 699 C CA . GLY A 1 88 ? -10.560 4.093 -2.343 1.00 94.56 88 GLY A CA 1
ATOM 700 C C . GLY A 1 88 ? -9.291 4.939 -2.178 1.00 94.56 88 GLY A C 1
ATOM 701 O O . GLY A 1 88 ? -8.250 4.616 -2.751 1.00 94.56 88 GLY A O 1
ATOM 702 N N . ARG A 1 89 ? -9.347 6.033 -1.406 1.00 96.62 89 ARG A N 1
ATOM 703 C CA . ARG A 1 89 ? -8.201 6.918 -1.174 1.00 96.62 89 ARG A CA 1
ATOM 704 C C . ARG A 1 89 ? -7.197 6.251 -0.253 1.00 96.62 89 ARG A C 1
ATOM 706 O O . ARG A 1 89 ? -7.560 5.522 0.670 1.00 96.62 89 ARG A O 1
ATOM 713 N N . THR A 1 90 ? -5.922 6.559 -0.456 1.00 96.56 90 THR A N 1
ATOM 714 C CA . THR A 1 90 ? -4.855 6.031 0.397 1.00 96.56 90 THR A CA 1
ATOM 715 C C . THR A 1 90 ? -4.060 7.140 1.062 1.00 96.56 90 THR A C 1
ATOM 717 O O . THR A 1 90 ? -3.810 8.170 0.436 1.00 96.56 90 THR A O 1
ATOM 720 N N . ARG A 1 91 ? -3.551 6.879 2.263 1.00 95.88 91 ARG A N 1
ATOM 721 C CA . ARG A 1 91 ? -2.596 7.728 2.976 1.00 95.88 91 ARG A CA 1
ATOM 722 C C . ARG A 1 91 ? -1.321 6.948 3.265 1.00 95.88 91 ARG A C 1
ATOM 724 O O . ARG A 1 91 ? -1.402 5.816 3.739 1.00 95.88 91 ARG A O 1
ATOM 731 N N . SER A 1 92 ? -0.159 7.548 3.020 1.00 95.31 92 SER A N 1
ATOM 732 C CA . SER A 1 92 ? 1.121 6.955 3.427 1.00 95.31 92 SER A CA 1
ATOM 733 C C . SER A 1 92 ? 1.219 6.881 4.949 1.00 95.31 92 SER A C 1
ATOM 735 O O . SER A 1 92 ? 0.911 7.859 5.620 1.00 95.31 92 SER A O 1
ATOM 737 N N . LEU A 1 93 ? 1.619 5.730 5.486 1.00 95.12 93 LEU A N 1
ATOM 738 C CA . LEU A 1 93 ? 1.895 5.552 6.916 1.00 95.12 93 LEU A CA 1
ATOM 739 C C . LEU A 1 93 ? 3.385 5.349 7.181 1.00 95.12 93 LEU A C 1
ATOM 741 O O . LEU A 1 93 ? 3.868 5.782 8.213 1.00 95.12 93 LEU A O 1
ATOM 745 N N . GLY A 1 94 ? 4.112 4.736 6.247 1.00 95.06 94 GLY A N 1
ATOM 746 C CA . GLY A 1 94 ? 5.548 4.496 6.363 1.00 95.06 94 GLY A CA 1
ATOM 747 C C . GLY A 1 94 ? 6.120 3.888 5.084 1.00 95.06 94 GLY A C 1
ATOM 748 O O . GLY A 1 94 ? 5.385 3.341 4.257 1.00 95.06 94 GLY A O 1
ATOM 749 N N . ALA A 1 95 ? 7.428 4.010 4.888 1.00 95.00 95 ALA A N 1
ATOM 750 C CA . ALA A 1 95 ? 8.140 3.423 3.756 1.00 95.00 95 ALA A CA 1
ATOM 751 C C . ALA A 1 95 ? 9.622 3.252 4.098 1.00 95.00 95 ALA A C 1
ATOM 753 O O . ALA A 1 95 ? 10.125 3.979 4.950 1.00 95.00 95 ALA A O 1
ATOM 754 N N . GLY A 1 96 ? 10.293 2.332 3.415 1.00 95.50 96 GLY A N 1
ATOM 755 C CA . GLY A 1 96 ? 11.726 2.108 3.572 1.00 95.50 96 GLY A CA 1
ATOM 756 C C . GLY A 1 96 ? 12.203 0.871 2.826 1.00 95.50 96 GLY A C 1
ATOM 757 O O . GLY A 1 96 ? 11.415 0.211 2.146 1.00 95.50 96 GLY A O 1
ATOM 758 N N . ASP A 1 97 ? 13.475 0.540 2.989 1.00 96.25 97 ASP A N 1
ATOM 759 C CA . ASP A 1 97 ? 14.107 -0.625 2.361 1.00 96.25 97 ASP A CA 1
ATOM 760 C C . ASP A 1 97 ? 14.000 -1.879 3.248 1.00 96.25 97 ASP A C 1
ATOM 762 O O . ASP A 1 97 ? 14.277 -3.002 2.822 1.00 96.25 97 ASP A O 1
ATOM 766 N N . SER A 1 98 ? 13.491 -1.707 4.474 1.00 95.00 98 SER A N 1
ATOM 767 C CA . SER A 1 98 ? 13.204 -2.770 5.436 1.00 95.00 98 SER A CA 1
ATOM 768 C C . SER A 1 98 ? 11.776 -2.698 5.995 1.00 95.00 98 SER A C 1
ATOM 770 O O . SER A 1 98 ? 11.130 -1.648 6.026 1.00 95.00 98 SER A O 1
ATOM 772 N N . LEU A 1 99 ? 11.271 -3.830 6.501 1.00 93.25 99 LEU A N 1
ATOM 773 C CA . LEU A 1 99 ? 9.974 -3.882 7.188 1.00 93.25 99 LEU A CA 1
ATOM 774 C C . LEU A 1 99 ? 9.949 -2.994 8.443 1.00 93.25 99 LEU A C 1
ATOM 776 O O . LEU A 1 99 ? 8.926 -2.372 8.726 1.00 93.25 99 LEU A O 1
ATOM 780 N N . SER A 1 100 ? 11.064 -2.911 9.174 1.00 91.25 100 SER A N 1
ATOM 781 C CA . SER A 1 100 ? 11.204 -2.081 10.376 1.00 91.25 100 SER A CA 1
ATOM 782 C C . SER A 1 100 ? 11.077 -0.591 10.078 1.00 91.25 100 SER A C 1
ATOM 784 O O . SER A 1 100 ? 10.405 0.116 10.822 1.00 91.25 100 SER A O 1
ATOM 786 N N . GLU A 1 101 ? 11.640 -0.112 8.969 1.00 91.31 101 GLU A N 1
ATOM 787 C CA . GLU A 1 101 ? 11.505 1.296 8.571 1.00 91.31 101 GLU A CA 1
ATOM 788 C C . GLU A 1 101 ? 10.055 1.668 8.263 1.00 91.31 101 GLU A C 1
ATOM 790 O O . GLU A 1 101 ? 9.616 2.775 8.569 1.00 91.31 101 GLU A O 1
ATOM 795 N N . THR A 1 102 ? 9.254 0.727 7.746 1.00 92.31 102 THR A N 1
ATOM 796 C CA . THR A 1 102 ? 7.829 1.000 7.518 1.00 92.31 102 THR A CA 1
ATOM 797 C C . THR A 1 102 ? 7.041 1.241 8.803 1.00 92.31 102 THR A C 1
ATOM 799 O O . THR A 1 102 ? 5.957 1.823 8.732 1.00 92.31 102 THR A O 1
ATOM 802 N N . ALA A 1 103 ? 7.554 0.826 9.967 1.00 88.69 103 ALA A N 1
ATOM 803 C CA . ALA A 1 103 ? 6.911 1.062 11.256 1.00 88.69 103 ALA A CA 1
ATOM 804 C C . ALA A 1 103 ? 7.018 2.526 11.717 1.00 88.69 103 ALA A C 1
ATOM 806 O O . ALA A 1 103 ? 6.227 2.947 12.557 1.00 88.69 103 ALA A O 1
ATOM 807 N N . VAL A 1 104 ? 7.941 3.312 11.149 1.00 88.19 104 VAL A N 1
ATOM 808 C CA . VAL A 1 104 ? 8.056 4.746 11.440 1.00 88.19 104 VAL A CA 1
ATOM 809 C C . VAL A 1 104 ? 6.859 5.477 10.830 1.00 88.19 104 VAL A C 1
ATOM 811 O O . VAL A 1 104 ? 6.687 5.507 9.611 1.00 88.19 104 VAL A O 1
ATOM 814 N N . GLU A 1 105 ? 6.010 6.037 11.692 1.00 87.19 105 GLU A N 1
ATOM 815 C CA . GLU A 1 105 ? 4.774 6.716 11.295 1.00 87.19 105 GLU A CA 1
ATOM 816 C C . GLU A 1 105 ? 5.044 8.025 10.539 1.00 87.19 105 GLU A C 1
ATOM 818 O O . GLU A 1 105 ? 5.932 8.806 10.883 1.00 87.19 105 GLU A O 1
ATOM 823 N N . ARG A 1 106 ? 4.215 8.299 9.527 1.00 86.31 106 ARG A N 1
ATOM 824 C CA . ARG A 1 106 ? 4.217 9.544 8.742 1.00 86.31 106 ARG A CA 1
ATOM 825 C C . ARG A 1 106 ? 2.858 10.247 8.864 1.00 86.31 106 ARG A C 1
ATOM 827 O O . ARG A 1 106 ? 2.037 10.155 7.949 1.00 86.31 106 ARG A O 1
ATOM 834 N N . PRO A 1 107 ? 2.585 10.932 9.991 1.00 78.56 107 PRO A N 1
ATOM 835 C CA . PRO A 1 107 ? 1.244 11.418 10.329 1.00 78.56 107 PRO A CA 1
ATOM 836 C C . PRO A 1 107 ? 0.717 12.521 9.400 1.00 78.56 107 PRO A C 1
ATOM 838 O O . PRO A 1 107 ? -0.496 12.650 9.241 1.00 78.56 107 PRO A O 1
ATOM 841 N N . GLU A 1 108 ? 1.608 13.276 8.757 1.00 82.38 108 GLU A N 1
ATOM 842 C CA . GLU A 1 108 ? 1.272 14.450 7.937 1.00 82.38 108 GLU A CA 1
ATOM 843 C C . GLU A 1 108 ? 0.936 14.123 6.473 1.00 82.38 108 GLU A C 1
ATOM 845 O O . GLU A 1 108 ? 0.628 15.016 5.685 1.00 82.38 108 GLU A O 1
ATOM 850 N N . ALA A 1 109 ? 0.986 12.851 6.066 1.00 88.50 109 ALA A N 1
ATOM 851 C CA . ALA A 1 109 ? 0.691 12.489 4.685 1.00 88.50 109 ALA A CA 1
ATOM 852 C C . ALA A 1 109 ? -0.778 12.786 4.328 1.00 88.50 109 ALA A C 1
ATOM 854 O O . ALA A 1 109 ? -1.702 12.365 5.027 1.00 88.50 109 ALA A O 1
ATOM 855 N N . ALA A 1 110 ? -1.005 13.454 3.197 1.00 91.88 110 ALA A N 1
ATOM 856 C CA . ALA A 1 110 ? -2.346 13.658 2.662 1.00 91.88 110 ALA A CA 1
ATOM 857 C C . ALA A 1 110 ? -2.946 12.346 2.123 1.00 91.88 110 ALA A C 1
ATOM 859 O O . ALA A 1 110 ? -2.236 11.433 1.690 1.00 91.88 110 ALA A O 1
ATOM 860 N N . GLU A 1 111 ? -4.277 12.259 2.120 1.00 94.19 111 GLU A N 1
ATOM 861 C CA . GLU A 1 111 ? -4.984 11.213 1.383 1.00 94.19 111 GLU A CA 1
ATOM 862 C C . GLU A 1 111 ? -5.004 11.527 -0.108 1.00 94.19 111 GLU A C 1
ATOM 864 O O . GLU A 1 111 ? -5.356 12.638 -0.503 1.00 94.19 111 GLU A O 1
ATOM 869 N N . VAL A 1 112 ? -4.711 10.529 -0.936 1.00 95.81 112 VAL A N 1
ATOM 870 C CA . VAL A 1 112 ? -4.604 10.670 -2.391 1.00 95.81 112 VAL A CA 1
ATOM 871 C C . VAL A 1 112 ? -5.541 9.679 -3.078 1.00 95.81 112 VAL A C 1
ATOM 873 O O . VAL A 1 112 ? -5.633 8.517 -2.669 1.00 95.81 112 VAL A O 1
ATOM 876 N N . THR A 1 113 ? -6.228 10.148 -4.119 1.00 95.56 113 THR A N 1
ATOM 877 C CA . THR A 1 113 ? -6.944 9.310 -5.088 1.00 95.56 113 THR A CA 1
ATOM 878 C C . THR A 1 113 ? -5.967 8.826 -6.151 1.00 95.56 113 THR A C 1
ATOM 880 O O . THR A 1 113 ? -5.105 9.584 -6.591 1.00 95.56 113 THR A O 1
ATOM 883 N N . HIS A 1 114 ? -6.122 7.584 -6.597 1.00 93.50 114 HIS A N 1
ATOM 884 C CA . HIS A 1 114 ? -5.263 7.000 -7.623 1.00 93.50 114 HIS A CA 1
ATOM 885 C C . HIS A 1 114 ? -6.039 6.722 -8.896 1.00 93.50 114 HIS A C 1
ATOM 887 O O . HIS A 1 114 ? -7.214 6.360 -8.849 1.00 93.50 114 HIS A O 1
ATOM 893 N N . ALA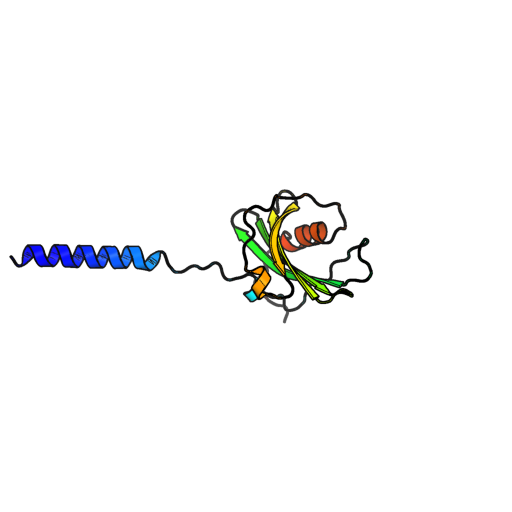 A 1 115 ? -5.363 6.854 -10.036 1.00 93.06 115 ALA A N 1
ATOM 894 C CA . ALA A 1 115 ? -5.913 6.399 -11.301 1.00 93.06 115 ALA A CA 1
ATOM 895 C C . ALA A 1 115 ? -6.168 4.883 -11.259 1.00 93.06 115 ALA A C 1
ATOM 897 O O . ALA A 1 115 ? -5.436 4.121 -10.612 1.00 93.06 115 ALA A O 1
ATOM 898 N N . SER A 1 116 ? -7.204 4.448 -11.973 1.00 90.62 116 SER A N 1
ATOM 899 C CA . SER A 1 116 ? -7.531 3.028 -12.117 1.00 90.62 116 SER A CA 1
ATOM 900 C C . SER A 1 116 ? -6.360 2.253 -12.726 1.00 90.62 116 SER A C 1
ATOM 902 O O . SER A 1 116 ? -5.615 2.779 -13.549 1.00 90.62 116 SER A O 1
ATOM 904 N N . GLY A 1 117 ? -6.178 1.000 -12.305 1.00 88.62 117 GLY A N 1
ATOM 905 C CA . GLY A 1 117 ? -5.099 0.137 -12.800 1.00 88.62 117 GLY A CA 1
ATOM 906 C C . GLY A 1 117 ? -3.714 0.412 -12.202 1.00 88.62 117 GLY A C 1
ATOM 907 O O . GLY A 1 117 ? -2.808 -0.384 -12.415 1.00 88.62 117 GLY A O 1
ATOM 908 N N . THR A 1 118 ? -3.536 1.464 -11.400 1.00 94.56 118 THR A N 1
ATOM 909 C CA . THR A 1 118 ? -2.299 1.668 -10.623 1.00 94.56 118 THR A CA 1
ATOM 910 C C . THR A 1 118 ? -2.172 0.652 -9.486 1.00 94.56 118 THR A C 1
ATOM 912 O O . THR A 1 118 ? -3.165 0.063 -9.043 1.00 94.56 118 THR A O 1
ATOM 915 N N . ILE A 1 119 ? -0.959 0.485 -8.948 1.00 96.38 119 ILE A N 1
ATOM 916 C CA . ILE A 1 119 ? -0.717 -0.402 -7.799 1.00 96.38 119 ILE A CA 1
ATOM 917 C C . ILE A 1 119 ? -1.558 -0.029 -6.574 1.00 96.38 119 ILE A C 1
ATOM 919 O O . ILE A 1 119 ? -1.991 -0.908 -5.831 1.00 96.38 119 ILE A O 1
ATOM 923 N N . TRP A 1 120 ? -1.824 1.262 -6.363 1.00 95.81 120 TRP A N 1
ATOM 924 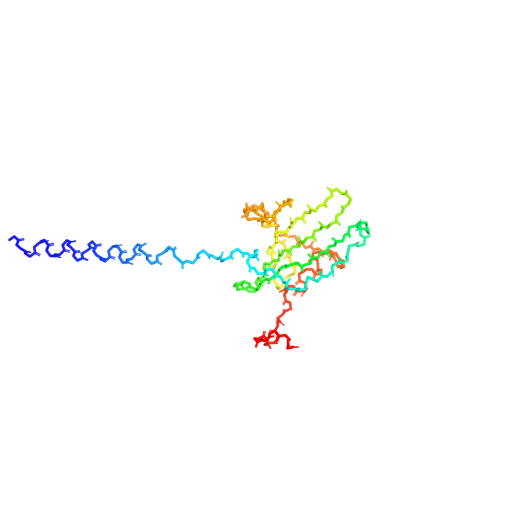C CA . TRP A 1 120 ? -2.545 1.743 -5.188 1.00 95.81 120 TRP A CA 1
ATOM 925 C C . TRP A 1 120 ? -4.053 1.610 -5.346 1.00 95.81 120 TRP A C 1
ATOM 927 O O . TRP A 1 120 ? -4.712 1.275 -4.365 1.00 95.81 120 TRP A O 1
ATOM 937 N N . ALA A 1 121 ? -4.582 1.767 -6.564 1.00 95.38 121 ALA A N 1
ATOM 938 C CA . ALA A 1 121 ? -5.970 1.418 -6.857 1.00 95.38 121 ALA A CA 1
ATOM 939 C C . ALA A 1 121 ? -6.213 -0.088 -6.646 1.00 95.38 121 ALA A C 1
ATOM 941 O O . ALA A 1 121 ? -7.102 -0.468 -5.890 1.00 95.38 121 ALA A O 1
ATOM 942 N N . GLN A 1 122 ? -5.346 -0.947 -7.196 1.00 96.06 122 GLN A N 1
ATOM 943 C CA . GLN A 1 122 ? -5.428 -2.400 -6.987 1.00 96.06 122 GLN A CA 1
ATOM 944 C C . GLN A 1 122 ? -5.293 -2.788 -5.508 1.00 96.06 122 GLN A C 1
ATOM 946 O O . GLN A 1 122 ? -6.023 -3.647 -5.014 1.00 96.06 122 GLN A O 1
ATOM 951 N N . THR A 1 123 ? -4.366 -2.153 -4.783 1.00 96.12 123 THR A N 1
ATOM 952 C CA . THR A 1 123 ? -4.192 -2.369 -3.340 1.00 96.12 123 THR A CA 1
ATOM 953 C C . THR A 1 123 ? -5.457 -1.999 -2.577 1.00 96.12 123 THR A C 1
ATOM 955 O O . THR A 1 123 ? -5.861 -2.755 -1.696 1.00 96.12 123 THR A O 1
ATOM 958 N N . ALA A 1 124 ? -6.087 -0.869 -2.911 1.00 95.38 124 ALA A N 1
ATOM 959 C CA . ALA A 1 124 ? -7.320 -0.445 -2.267 1.00 95.38 124 ALA A CA 1
ATOM 960 C C . ALA A 1 124 ? -8.441 -1.465 -2.497 1.00 95.38 124 ALA A C 1
ATOM 962 O O . ALA A 1 124 ? -9.042 -1.929 -1.528 1.00 95.38 124 ALA A O 1
ATOM 963 N N . ASP A 1 125 ? -8.640 -1.904 -3.741 1.00 94.38 125 ASP A N 1
ATOM 964 C CA . ASP A 1 125 ? -9.643 -2.915 -4.081 1.00 94.38 125 ASP A CA 1
ATOM 965 C C . ASP A 1 125 ? -9.420 -4.221 -3.311 1.00 94.38 125 ASP A C 1
ATOM 967 O O . ASP A 1 125 ? -10.349 -4.782 -2.732 1.00 94.38 125 ASP A O 1
ATOM 971 N N . LEU A 1 126 ? -8.182 -4.720 -3.279 1.00 93.56 126 LEU A N 1
ATOM 972 C CA . LEU A 1 126 ? -7.846 -5.981 -2.615 1.00 93.56 126 LEU A CA 1
ATOM 973 C C . LEU A 1 126 ? -7.962 -5.888 -1.092 1.00 93.56 126 LEU A C 1
ATOM 975 O O . LEU A 1 126 ? -8.540 -6.779 -0.470 1.00 93.56 126 LEU A O 1
ATOM 979 N N . ALA A 1 127 ? -7.442 -4.816 -0.493 1.00 92.56 127 ALA A N 1
ATOM 980 C CA . ALA A 1 127 ? -7.456 -4.631 0.954 1.00 92.56 127 ALA A CA 1
ATOM 981 C C . ALA A 1 127 ? -8.877 -4.406 1.496 1.00 92.56 127 ALA A C 1
ATOM 983 O O . ALA A 1 127 ? -9.183 -4.797 2.626 1.00 92.56 127 ALA A O 1
ATOM 984 N N . CYS A 1 128 ? -9.748 -3.803 0.683 1.00 91.88 128 CYS A N 1
ATOM 985 C CA . CYS A 1 128 ? -11.112 -3.451 1.058 1.00 91.88 128 CYS A CA 1
ATOM 986 C C . CYS A 1 128 ? -12.168 -4.479 0.661 1.00 91.88 128 CYS A C 1
ATOM 988 O O . CYS A 1 128 ? -13.298 -4.391 1.152 1.00 91.88 128 CYS A O 1
ATOM 990 N N . ARG A 1 129 ? -11.823 -5.494 -0.145 1.00 88.25 129 ARG A N 1
ATOM 991 C CA . ARG A 1 129 ? -12.671 -6.680 -0.307 1.00 88.25 129 ARG A CA 1
ATOM 992 C C . ARG A 1 129 ? -12.943 -7.255 1.078 1.00 88.25 129 ARG A C 1
ATOM 994 O O . ARG A 1 129 ? -12.065 -7.830 1.722 1.00 88.25 129 ARG A O 1
ATOM 1001 N N . ARG A 1 130 ? -14.183 -7.099 1.552 1.00 61.56 130 ARG A N 1
ATOM 1002 C CA . ARG A 1 130 ? -14.665 -7.851 2.707 1.00 61.56 130 ARG A CA 1
ATOM 1003 C C . ARG A 1 130 ? -14.469 -9.315 2.342 1.00 61.56 130 ARG A C 1
ATOM 1005 O O . ARG A 1 130 ? -15.069 -9.782 1.377 1.00 61.56 130 ARG A O 1
ATOM 1012 N N . ARG A 1 131 ? -13.643 -10.045 3.098 1.00 50.81 131 ARG A N 1
ATOM 1013 C CA . ARG A 1 131 ? -13.855 -11.489 3.187 1.00 50.81 131 ARG A CA 1
ATOM 1014 C C . ARG A 1 131 ? -15.293 -11.630 3.675 1.00 50.81 131 ARG A C 1
ATOM 1016 O O . ARG A 1 131 ? -15.565 -11.378 4.846 1.00 50.81 131 ARG A O 1
ATOM 1023 N N . ALA A 1 132 ? -16.222 -11.935 2.773 1.00 41.25 132 ALA A N 1
ATOM 1024 C CA . ALA A 1 132 ? -17.460 -12.575 3.166 1.00 41.25 132 ALA A CA 1
ATOM 1025 C C . ALA A 1 132 ? -17.010 -13.831 3.925 1.00 41.25 132 ALA A C 1
ATOM 1027 O O . ALA A 1 132 ? -16.382 -14.690 3.321 1.00 41.25 132 ALA A O 1
ATOM 1028 N N . GLY A 1 133 ? -17.144 -13.806 5.255 1.00 38.41 133 GLY A N 1
ATOM 1029 C CA . GLY A 1 133 ? -16.732 -14.830 6.222 1.00 38.41 133 GLY A CA 1
ATOM 1030 C C . GLY A 1 133 ? -15.673 -15.843 5.769 1.00 38.41 133 GLY A C 1
ATOM 1031 O O . GLY A 1 133 ? -16.003 -16.838 5.139 1.00 38.41 133 GLY A O 1
ATOM 1032 N N . SER A 1 134 ? -14.412 -15.685 6.178 1.00 36.38 134 SER A N 1
ATOM 1033 C CA . SER A 1 134 ? -13.483 -16.823 6.133 1.00 36.38 134 SER A CA 1
ATOM 1034 C C . SER A 1 134 ? -12.474 -16.791 7.280 1.00 36.38 134 SER A C 1
ATOM 1036 O O . SER A 1 134 ? -11.288 -16.481 7.122 1.00 36.38 134 SER A O 1
ATOM 1038 N N . SER A 1 135 ? -12.970 -17.173 8.453 1.00 41.22 135 SER A N 1
ATOM 1039 C CA . SER A 1 135 ? -12.217 -17.931 9.447 1.00 41.22 135 SER A CA 1
ATOM 1040 C C . SER A 1 135 ? -11.990 -19.363 8.934 1.00 41.22 135 SER A C 1
ATOM 1042 O O . SER A 1 135 ? -12.682 -20.280 9.361 1.00 41.22 135 SER A O 1
ATOM 1044 N N . ARG A 1 136 ? -11.069 -19.560 7.980 1.00 35.12 136 ARG A N 1
ATOM 1045 C CA . ARG A 1 136 ? -10.322 -20.820 7.775 1.00 35.12 136 ARG A CA 1
ATOM 1046 C C . ARG A 1 136 ? -9.234 -20.625 6.709 1.00 35.12 136 ARG A C 1
ATOM 1048 O O . ARG A 1 136 ? -9.548 -20.079 5.651 1.00 35.12 136 ARG A O 1
ATOM 1055 N N . PRO A 1 137 ? -7.978 -21.035 6.946 1.00 33.69 137 PRO A N 1
ATOM 1056 C CA . PRO A 1 137 ? -7.010 -21.196 5.867 1.00 33.69 137 PRO A CA 1
ATOM 1057 C C . PRO A 1 137 ? -7.388 -22.415 4.997 1.00 33.69 137 PRO A C 1
ATOM 1059 O O . PRO A 1 137 ? -8.026 -23.340 5.509 1.00 33.69 137 PRO A O 1
ATOM 1062 N N . PRO A 1 138 ? -7.040 -22.420 3.696 1.00 38.72 138 PRO A N 1
ATOM 1063 C CA . PRO A 1 138 ? -7.244 -23.584 2.838 1.00 38.72 138 PRO A CA 1
ATOM 1064 C C . PRO A 1 138 ? -6.443 -24.777 3.374 1.00 38.72 138 PRO A C 1
ATOM 1066 O O . PRO A 1 138 ? -5.293 -24.613 3.786 1.00 38.72 138 PRO A O 1
ATOM 1069 N N . SER A 1 139 ? -7.118 -25.928 3.416 1.00 44.88 139 SER A N 1
ATOM 1070 C CA . SER A 1 139 ? -6.589 -27.247 3.790 1.00 44.88 139 SER A CA 1
ATOM 1071 C C . SER A 1 139 ? -5.697 -27.816 2.695 1.00 44.88 139 SER A C 1
ATOM 1073 O O . SER A 1 139 ? -5.983 -27.515 1.513 1.00 44.88 139 SER A O 1
#

Foldseek 3Di:
DVVVVVVVVVVVVVVCVVVVVVPDDPPPQQVVFFDPDWDWADAPVQNQKTKTFGGKDDDPDQKMKTKMWIQHPVGIKIWIWIARLVQLWIWTQAMDRDPVRSPRGDPPTDTDDDDPSHRSSVRSVVRRPPPPDDPDDDD

Radius of gyration: 21.52 Å; chains: 1; bounding box: 35×42×80 Å

Sequence (139 aa):
MRRRVAAILSLLMVVMLVSGYFWLHPSSPITSALAPRPVVLRDPNDPRSTYRLIAWRQTSRGFAEALVQRDGTSGRSFSRRRVDCRTGRTRSLGAGDSLSETAVERPEAAEVTHASGTIWAQTADLACRRRAGSSRPPS

pLDDT: mean 80.05, std 19.68, range [33.69, 97.69]